Protein AF-A0A524FRR4-F1 (afdb_monomer_lite)

Structure (mmCIF, N/CA/C/O backbone):
data_AF-A0A524FRR4-F1
#
_entry.id   AF-A0A524FRR4-F1
#
loop_
_atom_site.group_PDB
_atom_site.id
_atom_site.type_symbol
_atom_site.label_atom_id
_atom_site.label_alt_id
_atom_site.label_comp_id
_atom_site.label_asym_id
_atom_site.label_entity_id
_atom_site.label_seq_id
_atom_site.pdbx_PDB_ins_code
_atom_site.Cartn_x
_atom_site.Cartn_y
_atom_site.Cart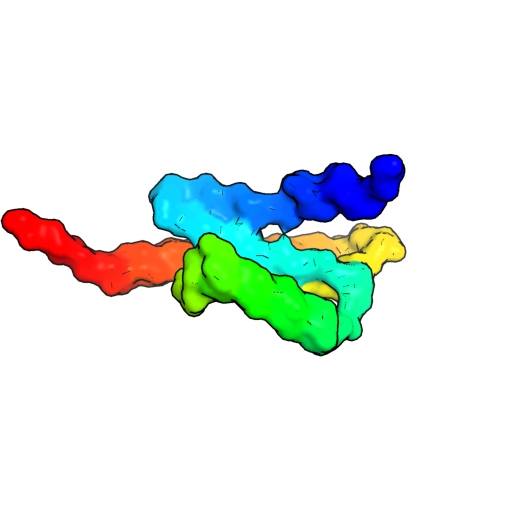n_z
_atom_site.occupancy
_atom_site.B_iso_or_equiv
_atom_site.auth_seq_id
_atom_site.auth_comp_id
_atom_site.auth_asym_id
_atom_site.auth_atom_id
_atom_site.pdbx_PDB_model_num
ATOM 1 N N . MET A 1 1 ? -7.524 18.863 -19.276 1.00 39.50 1 MET A N 1
ATOM 2 C CA . MET A 1 1 ? -7.665 17.750 -18.313 1.00 39.50 1 MET A CA 1
ATOM 3 C C . MET A 1 1 ? -6.542 16.764 -18.588 1.00 39.50 1 MET A C 1
ATOM 5 O O . MET A 1 1 ? -6.403 16.352 -19.732 1.00 39.50 1 MET A O 1
ATOM 9 N N . SER A 1 2 ? -5.668 16.500 -17.613 1.00 31.47 2 SER A N 1
ATOM 10 C CA . SER A 1 2 ? -4.484 15.651 -17.817 1.00 31.47 2 SER A CA 1
ATOM 11 C C . SER A 1 2 ? -4.848 14.163 -17.675 1.00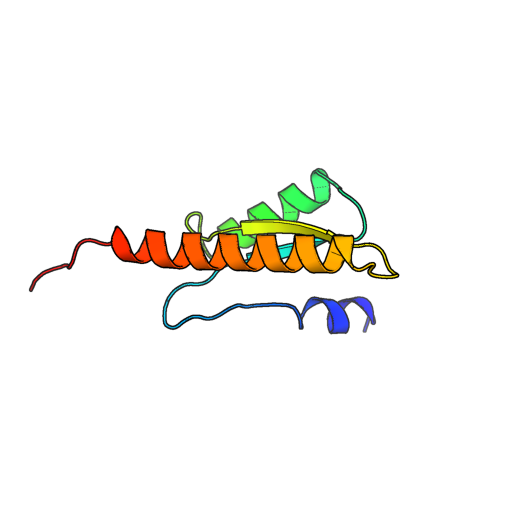 31.47 2 SER A C 1
ATOM 13 O O . SER A 1 2 ? -5.417 13.808 -16.641 1.00 31.47 2 SER A O 1
ATOM 15 N N . PRO A 1 3 ? -4.456 13.290 -18.627 1.00 42.94 3 PRO A N 1
ATOM 16 C CA . PRO A 1 3 ? -4.674 11.836 -18.584 1.00 42.94 3 PRO A CA 1
ATOM 17 C C . PRO A 1 3 ? -4.057 11.122 -17.369 1.00 42.94 3 PRO A C 1
ATOM 19 O O . PRO A 1 3 ? -4.359 9.959 -17.126 1.00 42.94 3 PRO A O 1
ATOM 22 N N . LYS A 1 4 ? -3.194 11.803 -16.598 1.00 43.41 4 LYS A N 1
ATOM 23 C CA . LYS A 1 4 ? -2.527 11.246 -15.410 1.00 43.41 4 LYS A CA 1
ATOM 24 C C . LYS A 1 4 ? -3.457 11.024 -14.212 1.00 43.41 4 LYS A C 1
ATOM 26 O O . LYS A 1 4 ? -3.108 10.238 -13.343 1.00 43.41 4 LYS A O 1
ATOM 31 N N . HIS A 1 5 ? -4.619 11.677 -14.174 1.00 38.34 5 HIS A N 1
ATOM 32 C CA . HIS A 1 5 ? -5.546 11.557 -13.041 1.00 38.34 5 HIS A CA 1
ATOM 33 C C . HIS A 1 5 ? -6.422 10.296 -13.141 1.00 38.34 5 HIS A C 1
ATOM 35 O O . HIS A 1 5 ? -6.709 9.654 -12.143 1.00 38.34 5 HIS A O 1
ATOM 41 N N . SER A 1 6 ? -6.762 9.846 -14.352 1.00 37.28 6 SER A N 1
ATOM 42 C CA . SER A 1 6 ? -7.743 8.765 -14.528 1.00 37.28 6 SER A CA 1
ATOM 43 C C . SER A 1 6 ? -7.222 7.355 -14.220 1.00 37.28 6 SER A C 1
ATOM 45 O O . SER A 1 6 ? -8.029 6.461 -13.996 1.00 37.28 6 SER A O 1
ATOM 47 N N . ALA A 1 7 ? -5.904 7.133 -14.223 1.00 37.66 7 ALA A N 1
ATOM 48 C CA . ALA A 1 7 ? -5.324 5.814 -13.942 1.00 37.66 7 ALA A CA 1
ATOM 49 C C . ALA A 1 7 ? -4.960 5.613 -12.459 1.00 37.66 7 ALA A C 1
ATOM 51 O O . ALA A 1 7 ? -4.930 4.478 -11.993 1.00 37.66 7 ALA A O 1
ATOM 52 N N . LEU A 1 8 ? -4.692 6.704 -11.731 1.00 39.31 8 LEU A N 1
ATOM 53 C CA . LEU A 1 8 ? -4.247 6.680 -10.333 1.00 39.31 8 LEU A CA 1
ATOM 54 C C . LEU A 1 8 ? -5.427 6.702 -9.350 1.00 39.31 8 LEU A C 1
ATOM 56 O O . LEU A 1 8 ? -5.376 6.015 -8.337 1.00 39.31 8 LEU A O 1
ATOM 60 N N . ASP A 1 9 ? -6.532 7.365 -9.708 1.00 36.44 9 ASP A N 1
ATOM 61 C CA . ASP A 1 9 ? -7.749 7.431 -8.880 1.00 36.44 9 ASP A CA 1
ATOM 62 C C . ASP A 1 9 ? -8.492 6.079 -8.741 1.00 36.44 9 ASP A C 1
ATOM 64 O O . ASP A 1 9 ? -9.411 5.953 -7.934 1.00 36.44 9 ASP A O 1
ATOM 68 N N . ILE A 1 10 ? -8.119 5.049 -9.516 1.00 42.25 10 ILE A N 1
ATOM 69 C CA . ILE A 1 10 ? -8.829 3.753 -9.589 1.00 42.25 10 ILE A CA 1
ATOM 70 C C . ILE A 1 10 ? -8.218 2.662 -8.677 1.00 42.25 10 ILE A C 1
ATOM 72 O O . ILE A 1 10 ? -8.877 1.662 -8.391 1.00 42.25 10 ILE A O 1
ATOM 76 N N . LEU A 1 11 ? -6.994 2.826 -8.167 1.00 44.38 11 LEU A N 1
ATOM 77 C CA . LEU A 1 11 ? -6.263 1.788 -7.418 1.00 44.38 11 LEU A CA 1
ATOM 78 C C . LEU A 1 11 ? -5.791 2.351 -6.065 1.00 44.38 11 LEU A C 1
ATOM 80 O O . LEU A 1 11 ? -4.865 3.141 -6.042 1.00 44.38 11 LEU A O 1
ATOM 84 N N . LEU A 1 12 ? -6.283 2.015 -4.874 1.00 46.00 12 LEU A N 1
ATOM 85 C CA . LEU A 1 12 ? -7.257 1.050 -4.377 1.00 46.00 12 LEU A CA 1
ATOM 86 C C . LEU A 1 12 ? -7.669 1.558 -2.982 1.00 46.00 12 LEU A C 1
ATOM 88 O O . LEU A 1 12 ? -6.869 1.502 -2.048 1.00 46.00 12 LEU A O 1
ATOM 92 N N . THR A 1 13 ? -8.912 1.991 -2.784 1.00 44.00 13 THR A N 1
ATOM 93 C CA . THR A 1 13 ? -9.475 2.063 -1.426 1.00 44.00 13 THR A CA 1
ATOM 94 C C . THR A 1 13 ? -10.009 0.676 -1.070 1.00 44.00 13 THR A C 1
ATOM 96 O O . THR A 1 13 ? -11.159 0.341 -1.360 1.00 44.00 13 THR A O 1
ATOM 99 N N . LEU A 1 14 ? -9.164 -0.168 -0.472 1.00 51.84 14 LEU A N 1
ATOM 100 C CA . LEU A 1 14 ? -9.585 -1.458 0.082 1.00 51.84 14 LEU A CA 1
ATOM 101 C C . LEU A 1 14 ? -10.468 -1.198 1.303 1.00 51.84 14 LEU A C 1
ATOM 103 O O . LEU A 1 14 ? -9.992 -0.940 2.405 1.00 51.84 14 LEU A O 1
ATOM 107 N N . THR A 1 15 ? -11.780 -1.228 1.082 1.00 43.34 15 THR A N 1
ATOM 108 C CA . THR A 1 15 ? -12.769 -1.005 2.136 1.00 43.34 15 THR A CA 1
ATOM 109 C C . THR A 1 15 ? -13.259 -2.355 2.649 1.00 43.34 15 THR A C 1
ATOM 111 O O . THR A 1 15 ? -14.192 -2.938 2.097 1.00 43.34 15 THR A O 1
ATOM 114 N N . TYR A 1 16 ? -12.655 -2.869 3.721 1.00 46.53 16 TYR A N 1
ATOM 115 C CA . TYR A 1 16 ? -13.225 -3.989 4.472 1.00 46.53 16 TYR A CA 1
ATOM 116 C C . TYR A 1 16 ? -14.034 -3.416 5.639 1.00 46.53 16 TYR A C 1
ATOM 118 O O . TYR A 1 16 ? -13.469 -2.722 6.476 1.00 46.53 16 TYR A O 1
ATOM 126 N N . LYS A 1 17 ? -15.361 -3.643 5.655 1.00 45.72 17 LYS A N 1
ATOM 127 C CA . LYS A 1 17 ? -16.376 -3.087 6.591 1.00 45.72 17 LYS A CA 1
ATOM 128 C C . LYS A 1 17 ? -15.795 -2.438 7.872 1.00 45.72 17 LYS A C 1
ATOM 130 O O . LYS A 1 17 ? -15.765 -3.071 8.929 1.00 45.72 17 LYS A O 1
ATOM 135 N N . GLY A 1 18 ? -15.389 -1.166 7.770 1.00 54.22 18 GLY A N 1
ATOM 136 C CA . GLY A 1 18 ? -14.984 -0.311 8.896 1.00 54.22 18 GLY A CA 1
ATOM 137 C C . GLY A 1 18 ? -13.486 -0.020 9.075 1.00 54.22 18 GLY A C 1
ATOM 138 O O . GLY A 1 18 ? -13.162 0.768 9.959 1.00 54.22 18 GLY A O 1
ATOM 139 N N . SER A 1 19 ? -12.589 -0.589 8.266 1.00 59.97 19 SER A N 1
ATOM 140 C CA . SER A 1 19 ? -11.148 -0.302 8.319 1.00 59.97 19 SER A CA 1
ATOM 141 C C . SER A 1 19 ? -10.614 0.023 6.927 1.00 59.97 19 SER A C 1
ATOM 143 O O . SER A 1 19 ? -10.889 -0.703 5.971 1.00 59.97 19 SER A O 1
ATOM 145 N N . SER A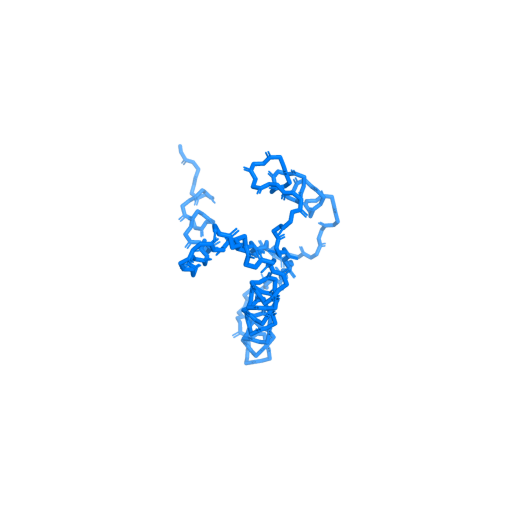 1 20 ? -9.868 1.123 6.833 1.00 72.12 20 SER A N 1
ATOM 146 C CA . SER A 1 20 ? -9.234 1.592 5.600 1.00 72.12 20 SER A CA 1
ATOM 147 C C . SER A 1 20 ? -7.733 1.320 5.668 1.00 72.12 20 SER A C 1
ATOM 149 O O . SER A 1 20 ? -7.138 1.461 6.733 1.00 72.12 20 SER A O 1
ATOM 151 N N . ALA A 1 21 ? -7.131 0.959 4.538 1.00 80.19 21 ALA A N 1
ATOM 152 C CA . ALA A 1 21 ? -5.685 0.930 4.332 1.00 80.19 21 ALA A CA 1
ATOM 153 C C . ALA A 1 21 ? -5.348 1.594 2.996 1.00 80.19 21 ALA A C 1
ATOM 155 O O . ALA A 1 21 ? -6.214 1.706 2.123 1.00 80.19 21 ALA A O 1
ATOM 156 N N . VAL A 1 22 ? -4.098 2.033 2.849 1.00 82.31 22 VAL A N 1
ATOM 157 C CA . VAL A 1 22 ? -3.626 2.735 1.652 1.00 82.31 22 VAL A CA 1
ATOM 158 C C . VAL A 1 22 ? -2.358 2.087 1.106 1.00 82.31 22 VAL A C 1
ATOM 160 O O . VAL A 1 22 ? -1.426 1.769 1.843 1.00 82.31 22 VAL A O 1
ATOM 163 N N . ILE A 1 23 ? -2.309 1.925 -0.213 1.00 85.06 23 ILE A N 1
ATOM 164 C CA . ILE A 1 23 ? -1.115 1.497 -0.941 1.00 85.06 23 ILE A CA 1
ATOM 165 C C . ILE A 1 23 ? -0.707 2.632 -1.873 1.00 85.06 23 ILE A C 1
ATOM 167 O O . ILE A 1 23 ? -1.479 3.032 -2.739 1.00 85.06 23 ILE A O 1
ATOM 171 N N . ILE A 1 24 ? 0.509 3.138 -1.700 1.00 83.00 24 ILE A N 1
ATOM 172 C CA . ILE A 1 24 ? 1.118 4.131 -2.583 1.00 83.00 24 ILE A CA 1
ATOM 173 C C . ILE A 1 24 ? 1.855 3.369 -3.682 1.00 83.00 24 ILE A C 1
ATOM 175 O O . ILE A 1 24 ? 2.778 2.613 -3.389 1.00 83.00 24 ILE A O 1
ATOM 179 N N . VAL A 1 25 ? 1.468 3.561 -4.941 1.00 83.19 25 VAL A N 1
ATOM 180 C CA . VAL A 1 25 ? 2.134 2.917 -6.082 1.00 83.19 25 VAL A CA 1
ATOM 181 C C . VAL A 1 25 ? 2.980 3.943 -6.827 1.00 83.19 25 VAL A C 1
ATOM 183 O O . VAL A 1 25 ? 2.456 4.920 -7.358 1.00 83.19 25 VAL A O 1
ATOM 186 N N . LEU A 1 26 ? 4.289 3.711 -6.882 1.00 82.25 26 LEU A N 1
ATOM 187 C CA . LEU A 1 26 ? 5.259 4.551 -7.581 1.00 82.25 26 LEU A CA 1
ATOM 188 C C . LEU A 1 26 ? 5.859 3.802 -8.770 1.00 82.25 26 LEU A C 1
ATOM 190 O O . LEU A 1 26 ? 5.909 2.579 -8.780 1.00 82.25 26 LEU A O 1
ATOM 194 N N . LYS A 1 27 ? 6.332 4.524 -9.788 1.00 81.44 27 LYS A N 1
ATOM 195 C CA . LYS A 1 27 ? 7.069 3.905 -10.905 1.00 81.44 27 LYS A CA 1
ATOM 196 C C . LYS A 1 27 ? 8.467 3.461 -10.466 1.00 81.44 27 LYS A C 1
ATOM 198 O O . LYS A 1 27 ? 8.949 2.409 -10.873 1.00 81.44 27 LYS A O 1
ATOM 203 N N . GLU A 1 28 ? 9.095 4.290 -9.644 1.00 79.88 28 GLU A N 1
ATOM 204 C CA . GLU A 1 28 ? 10.446 4.146 -9.110 1.00 79.88 28 GLU A CA 1
ATOM 205 C C . GLU A 1 28 ? 10.426 4.612 -7.642 1.00 79.88 28 GLU A C 1
ATOM 207 O O . GLU A 1 28 ? 9.580 5.446 -7.302 1.00 79.88 28 GLU A O 1
ATOM 212 N N . PRO A 1 29 ? 11.313 4.093 -6.775 1.00 83.06 29 PRO A N 1
ATOM 213 C CA . PRO A 1 29 ? 11.405 4.542 -5.390 1.00 83.06 29 PRO A CA 1
ATOM 214 C C . PRO A 1 29 ? 11.820 6.015 -5.329 1.00 83.06 29 PRO A C 1
ATOM 216 O O . PRO A 1 29 ? 12.887 6.377 -5.825 1.00 83.06 29 PRO A O 1
ATOM 219 N N . ASP A 1 30 ? 10.993 6.850 -4.705 1.00 84.88 30 ASP A N 1
ATOM 220 C CA . ASP A 1 30 ? 11.255 8.280 -4.536 1.00 84.88 30 ASP A CA 1
ATOM 221 C C . ASP A 1 30 ? 10.871 8.714 -3.109 1.00 84.88 30 ASP A C 1
ATOM 223 O O . ASP A 1 30 ? 9.681 8.861 -2.806 1.00 84.88 30 ASP A O 1
ATOM 227 N N . PRO A 1 31 ? 11.860 8.933 -2.222 1.00 87.31 31 PRO A N 1
ATOM 228 C CA . PRO A 1 31 ? 11.608 9.292 -0.831 1.00 87.31 31 PRO A CA 1
ATOM 229 C C . PRO A 1 31 ? 10.834 10.602 -0.651 1.00 87.31 31 PRO A C 1
ATOM 231 O O . PRO A 1 31 ? 10.071 10.727 0.305 1.00 87.31 31 PRO A O 1
ATOM 234 N N . GLU A 1 32 ? 11.019 11.585 -1.536 1.00 87.44 32 GLU A N 1
ATOM 235 C CA . GLU A 1 32 ? 10.343 12.880 -1.416 1.00 87.44 32 GLU A CA 1
ATOM 236 C C . GLU A 1 32 ? 8.855 12.724 -1.721 1.00 87.44 32 GLU A C 1
ATOM 238 O O . GLU A 1 32 ? 7.999 13.167 -0.950 1.00 87.44 32 GLU A O 1
ATOM 243 N N . ILE A 1 33 ? 8.548 12.013 -2.807 1.00 83.56 33 ILE A N 1
ATOM 244 C CA . ILE A 1 33 ? 7.174 11.712 -3.208 1.00 83.56 33 ILE A CA 1
ATOM 245 C C . ILE A 1 33 ? 6.480 10.836 -2.157 1.00 83.56 33 ILE A C 1
ATOM 247 O O . ILE A 1 33 ? 5.324 11.084 -1.807 1.00 83.56 33 ILE A O 1
ATOM 251 N N . GLU A 1 34 ? 7.178 9.843 -1.603 1.00 83.88 34 GLU A N 1
ATOM 252 C CA . GLU A 1 34 ? 6.645 9.017 -0.518 1.00 83.88 34 GLU A CA 1
ATOM 253 C C . GLU A 1 34 ? 6.261 9.842 0.711 1.00 83.88 34 GLU A C 1
ATOM 255 O O . GLU A 1 34 ? 5.193 9.623 1.288 1.00 83.88 34 GLU A O 1
ATOM 260 N N . ILE A 1 35 ? 7.107 10.792 1.121 1.00 87.06 35 ILE A N 1
ATOM 261 C CA . ILE A 1 35 ? 6.829 11.661 2.271 1.00 87.06 35 ILE A CA 1
ATOM 262 C C . ILE A 1 35 ? 5.579 12.503 2.016 1.00 87.06 35 ILE A C 1
ATOM 264 O O . ILE A 1 35 ? 4.727 12.601 2.903 1.00 87.06 35 ILE A O 1
ATOM 268 N N . ILE A 1 36 ? 5.447 13.076 0.816 1.00 85.81 36 ILE A N 1
ATOM 269 C CA . ILE A 1 36 ? 4.290 13.894 0.434 1.00 85.81 36 ILE A CA 1
ATOM 270 C C . ILE A 1 36 ? 3.000 13.078 0.568 1.00 85.81 36 ILE A C 1
ATOM 272 O O . ILE A 1 36 ? 2.107 13.472 1.320 1.00 85.81 36 ILE A O 1
ATOM 276 N N . TYR A 1 37 ? 2.930 11.903 -0.063 1.00 83.56 37 TYR A N 1
ATOM 277 C CA . TYR A 1 37 ? 1.724 11.074 -0.012 1.00 83.56 37 TYR A CA 1
ATOM 278 C C . TYR A 1 37 ? 1.438 10.521 1.386 1.00 83.56 37 TYR A C 1
ATOM 280 O O . TYR A 1 37 ? 0.285 10.462 1.809 1.00 83.56 37 TYR A O 1
ATOM 288 N N . ARG A 1 38 ? 2.466 10.149 2.159 1.00 84.94 38 ARG A N 1
ATOM 289 C CA . ARG A 1 38 ? 2.278 9.706 3.552 1.00 84.94 38 ARG A CA 1
ATOM 290 C C . ARG A 1 38 ? 1.719 10.815 4.440 1.00 84.94 38 ARG A C 1
ATOM 292 O O . ARG A 1 38 ? 0.913 10.525 5.325 1.00 84.94 38 ARG A O 1
ATOM 299 N N . ASN A 1 39 ? 2.140 12.059 4.228 1.00 84.62 39 ASN A N 1
ATOM 300 C CA . ASN A 1 39 ? 1.596 13.199 4.961 1.00 84.62 39 ASN A CA 1
ATOM 301 C C . ASN A 1 39 ? 0.141 13.462 4.564 1.00 84.62 39 ASN A C 1
ATOM 303 O O . ASN A 1 39 ? -0.696 13.598 5.451 1.00 84.62 39 ASN A O 1
ATOM 307 N N . GLU A 1 40 ? -0.182 13.411 3.272 1.00 81.69 40 GLU A N 1
ATOM 308 C CA . GLU A 1 40 ? -1.557 13.559 2.781 1.00 81.69 40 GLU A CA 1
ATOM 309 C C . GLU A 1 40 ? -2.500 12.486 3.358 1.00 81.69 40 GLU A C 1
ATOM 311 O O . GLU A 1 40 ? -3.600 12.792 3.821 1.00 81.69 40 GLU A O 1
ATOM 316 N N . ILE A 1 41 ? -2.053 11.227 3.418 1.00 82.75 41 ILE A N 1
ATOM 317 C CA . ILE A 1 41 ? -2.801 10.134 4.058 1.00 82.75 41 ILE A CA 1
ATOM 318 C C . ILE A 1 41 ? -3.024 10.428 5.543 1.00 82.75 41 ILE A C 1
ATOM 320 O O . ILE A 1 41 ? -4.132 10.248 6.049 1.00 82.75 41 ILE A O 1
ATOM 324 N N . ARG A 1 42 ? -1.992 10.902 6.250 1.00 82.00 42 ARG A N 1
ATOM 325 C CA . ARG A 1 42 ? -2.097 11.236 7.676 1.00 82.00 42 ARG A CA 1
ATOM 326 C C . ARG A 1 42 ? -3.081 12.380 7.921 1.00 82.00 42 ARG A C 1
ATOM 328 O O . ARG A 1 42 ? -3.826 12.315 8.896 1.00 82.00 42 ARG A O 1
ATOM 335 N N . GLU A 1 43 ? -3.075 13.402 7.074 1.00 81.81 43 GLU A N 1
ATOM 336 C CA . GLU A 1 43 ? -3.954 14.570 7.189 1.00 81.81 43 GLU A CA 1
ATOM 337 C C . GLU A 1 43 ? -5.416 14.224 6.881 1.00 81.81 43 GLU A C 1
ATOM 339 O O . GLU A 1 43 ? -6.310 14.663 7.602 1.00 81.81 43 GLU A O 1
ATOM 344 N N . ASN A 1 44 ? -5.662 13.389 5.867 1.00 79.31 44 ASN A N 1
ATOM 345 C CA . ASN A 1 44 ? -7.016 13.067 5.412 1.00 79.31 44 ASN A CA 1
ATOM 346 C C . ASN A 1 44 ? -7.653 11.871 6.136 1.00 79.31 44 ASN A C 1
ATOM 348 O O . ASN A 1 44 ? -8.852 11.883 6.415 1.00 79.31 44 ASN A O 1
ATOM 352 N N . LEU A 1 45 ? -6.877 10.819 6.413 1.00 78.06 45 LEU A N 1
ATOM 353 C CA . LEU A 1 45 ? -7.374 9.544 6.948 1.00 78.06 45 LEU A CA 1
ATOM 354 C C . LEU A 1 45 ? -6.906 9.265 8.387 1.00 78.06 45 LEU A C 1
ATOM 356 O O . LEU A 1 45 ? -7.451 8.382 9.051 1.00 78.06 45 LEU A O 1
ATOM 360 N N . GLY A 1 46 ? -5.931 10.028 8.889 1.00 77.81 46 GLY A N 1
ATOM 361 C CA . GLY A 1 46 ? -5.380 9.897 10.237 1.00 77.81 46 GLY A CA 1
ATOM 362 C C . GLY A 1 46 ? -4.113 9.038 10.318 1.00 77.81 46 GLY A C 1
ATOM 363 O O . GLY A 1 46 ? -3.719 8.342 9.387 1.00 77.81 46 GLY A O 1
ATOM 364 N N . SER A 1 47 ? -3.446 9.071 11.475 1.00 75.81 47 SER A N 1
ATOM 365 C CA . SER A 1 47 ? -2.154 8.402 11.710 1.00 75.81 47 SER A CA 1
ATOM 366 C C . SER A 1 47 ? -2.234 6.891 11.972 1.00 75.81 47 SER A C 1
ATOM 368 O O . SER A 1 47 ? -1.196 6.253 12.124 1.00 75.81 47 SER A O 1
ATOM 370 N N . GLY A 1 48 ? -3.439 6.320 12.041 1.00 77.44 48 GLY A N 1
ATOM 371 C CA . GLY A 1 48 ? -3.678 4.910 12.370 1.00 77.44 48 GLY A CA 1
ATOM 372 C C . GLY A 1 48 ? -4.023 4.033 11.169 1.00 77.44 48 GLY A C 1
ATOM 373 O O . GLY A 1 48 ? -4.632 2.987 11.355 1.00 77.44 48 GLY A O 1
ATOM 374 N N . ILE A 1 49 ? -3.722 4.480 9.951 1.00 80.56 49 ILE A N 1
ATOM 375 C CA . ILE A 1 49 ? -4.087 3.777 8.721 1.00 80.56 49 ILE A CA 1
ATOM 376 C C . ILE A 1 49 ? -2.875 3.006 8.188 1.00 80.56 49 ILE A C 1
ATOM 378 O O . ILE A 1 49 ? -1.864 3.638 7.854 1.00 80.56 49 ILE A O 1
ATOM 382 N N . PRO A 1 50 ? -2.958 1.665 8.073 1.00 85.62 50 PRO A N 1
ATOM 383 C CA . PRO A 1 50 ? -1.917 0.863 7.446 1.00 85.62 50 PRO A CA 1
ATOM 384 C C . PRO A 1 50 ? -1.578 1.416 6.067 1.00 85.62 50 PRO A C 1
ATOM 386 O O . PRO A 1 50 ? -2.453 1.577 5.212 1.00 85.62 50 PRO A O 1
ATOM 389 N N . THR A 1 51 ? -0.304 1.749 5.875 1.00 84.81 51 THR A N 1
ATOM 390 C CA . THR A 1 51 ? 0.189 2.356 4.638 1.00 84.81 51 THR A CA 1
ATOM 391 C C . THR A 1 51 ? 1.417 1.603 4.145 1.00 84.81 51 THR A C 1
ATOM 393 O O . THR A 1 51 ? 2.401 1.462 4.882 1.00 84.81 51 THR A O 1
ATOM 396 N N . ARG A 1 52 ? 1.391 1.149 2.891 1.00 86.44 52 ARG A N 1
ATOM 397 C CA . ARG A 1 52 ? 2.539 0.528 2.207 1.00 86.44 52 ARG A CA 1
ATOM 398 C C . ARG A 1 52 ? 2.867 1.275 0.924 1.00 86.44 52 ARG A C 1
ATOM 400 O O . ARG A 1 52 ? 2.008 1.943 0.358 1.00 86.44 52 ARG A O 1
ATOM 407 N N . VAL A 1 53 ? 4.116 1.166 0.489 1.00 84.06 53 VAL A N 1
ATOM 408 C CA . VAL A 1 53 ? 4.589 1.739 -0.773 1.00 84.06 53 VAL A CA 1
ATOM 409 C C . VAL A 1 53 ? 5.068 0.594 -1.652 1.00 84.06 53 VAL A C 1
ATOM 411 O O . VAL A 1 53 ? 5.797 -0.277 -1.185 1.00 84.06 53 VAL A O 1
ATOM 414 N N . LEU A 1 54 ? 4.657 0.596 -2.913 1.00 84.69 54 LEU A N 1
ATOM 415 C CA . LEU A 1 54 ? 5.057 -0.365 -3.928 1.00 84.69 54 LEU A CA 1
ATOM 416 C C . LEU A 1 54 ? 5.628 0.385 -5.123 1.00 84.69 54 LEU A C 1
ATOM 418 O O . LEU A 1 54 ? 4.967 1.248 -5.691 1.00 84.69 54 LEU A O 1
ATOM 422 N N . SER A 1 55 ? 6.837 0.027 -5.542 1.00 83.31 55 SER A N 1
ATOM 423 C CA . SER A 1 55 ? 7.411 0.542 -6.789 1.00 83.31 55 SER A CA 1
ATOM 424 C C . SER A 1 55 ? 7.182 -0.457 -7.915 1.00 83.31 55 SER A C 1
ATOM 426 O O . SER A 1 55 ? 7.724 -1.555 -7.852 1.00 83.31 55 SER A O 1
ATOM 428 N N . VAL A 1 56 ? 6.390 -0.111 -8.928 1.00 81.75 56 VAL A N 1
ATOM 429 C CA . VAL A 1 56 ? 6.014 -0.977 -10.050 1.00 81.75 56 VAL A CA 1
ATOM 430 C C . VAL A 1 56 ? 6.470 -0.366 -11.373 1.00 81.75 56 VAL A C 1
ATOM 432 O O . VAL A 1 56 ? 5.992 0.689 -11.789 1.00 81.75 56 VAL A O 1
ATOM 435 N N . ALA A 1 57 ? 7.335 -1.089 -12.082 1.00 78.62 57 ALA A N 1
ATOM 436 C CA . ALA 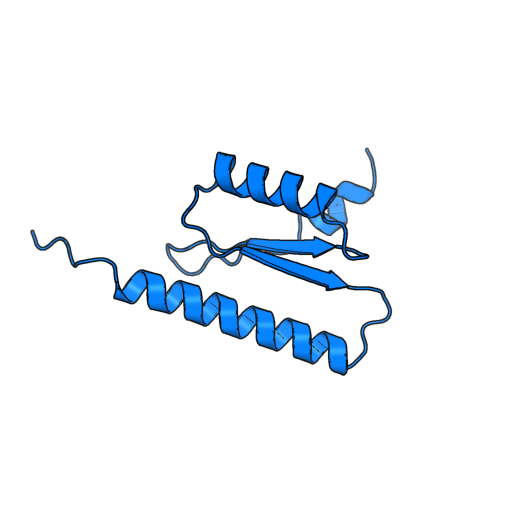A 1 57 ? 7.677 -0.811 -13.470 1.00 78.62 57 ALA A CA 1
ATOM 437 C C . ALA A 1 57 ? 7.021 -1.855 -14.384 1.00 78.62 57 ALA A C 1
ATOM 439 O O . ALA A 1 57 ? 6.943 -3.032 -14.040 1.00 78.62 57 ALA A O 1
ATOM 440 N N . LEU A 1 58 ? 6.531 -1.419 -15.547 1.00 76.38 58 LEU A N 1
ATOM 441 C CA . LEU A 1 58 ? 6.017 -2.322 -16.577 1.00 76.38 58 LEU A CA 1
ATOM 442 C C . LEU A 1 58 ? 7.161 -2.790 -17.492 1.00 76.38 58 LEU A C 1
ATOM 444 O O . LEU A 1 58 ? 8.033 -1.979 -17.815 1.00 76.38 58 LEU A O 1
ATOM 448 N N . PRO A 1 59 ? 7.124 -4.041 -17.984 1.00 82.62 59 PRO A N 1
ATOM 449 C CA . PRO A 1 59 ? 6.087 -5.055 -17.761 1.00 82.62 59 PRO A CA 1
ATOM 450 C C . PRO A 1 59 ? 6.179 -5.731 -16.380 1.00 82.62 59 PRO A C 1
ATOM 452 O O . PRO A 1 59 ? 7.263 -5.901 -15.836 1.00 82.62 59 PRO A O 1
ATOM 455 N N . LEU A 1 60 ? 5.027 -6.143 -15.840 1.00 80.56 60 LEU A N 1
ATOM 456 C CA . LEU A 1 60 ? 4.945 -6.919 -14.599 1.00 80.56 60 LEU A CA 1
ATOM 457 C C . LEU A 1 60 ? 5.356 -8.372 -14.852 1.00 80.56 60 LEU A C 1
ATOM 459 O O . LEU A 1 60 ? 4.647 -9.099 -15.554 1.00 80.56 60 LEU A O 1
ATOM 463 N N . ASP A 1 61 ? 6.464 -8.798 -14.257 1.00 86.75 61 ASP A N 1
ATOM 464 C CA . ASP A 1 61 ? 6.855 -10.203 -14.210 1.00 86.75 61 ASP A CA 1
ATOM 465 C C . ASP A 1 61 ? 6.140 -10.954 -13.068 1.00 86.75 61 ASP A C 1
ATOM 467 O O . ASP A 1 61 ? 5.463 -10.369 -12.217 1.00 86.75 61 ASP A O 1
ATOM 471 N N . GLU A 1 62 ? 6.245 -12.285 -13.068 1.00 86.12 62 GLU A N 1
ATOM 472 C CA . GLU A 1 62 ? 5.641 -13.131 -12.025 1.00 86.12 62 GLU A CA 1
ATOM 473 C C . GLU A 1 62 ? 6.214 -12.834 -10.634 1.00 86.12 62 GLU A C 1
ATOM 475 O O . GLU A 1 62 ? 5.494 -12.900 -9.640 1.00 86.12 62 GLU A O 1
ATOM 480 N N . TYR A 1 63 ? 7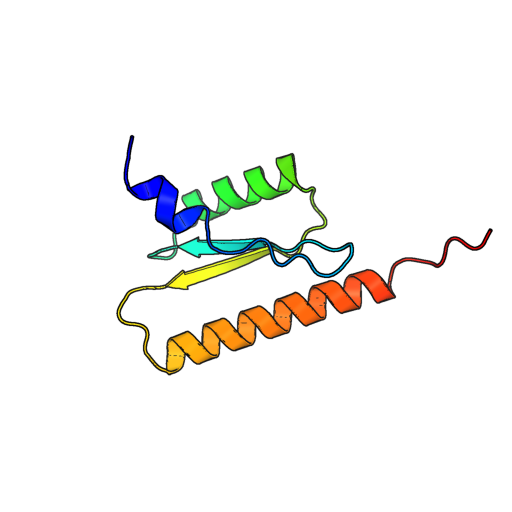.488 -12.436 -10.558 1.00 87.69 63 TYR A N 1
ATOM 481 C CA . TYR A 1 63 ? 8.103 -12.007 -9.307 1.00 87.69 63 TYR A CA 1
ATOM 482 C C . TYR A 1 63 ? 7.372 -10.792 -8.726 1.00 87.69 63 TYR A C 1
ATOM 484 O O . TYR A 1 63 ? 6.957 -10.813 -7.567 1.00 87.69 63 TYR A O 1
ATOM 492 N N . LYS A 1 64 ? 7.131 -9.764 -9.546 1.00 83.44 64 LYS A N 1
ATOM 493 C CA . LYS A 1 64 ? 6.476 -8.540 -9.098 1.00 83.44 64 LYS A CA 1
ATOM 494 C C . LYS A 1 64 ? 5.012 -8.755 -8.751 1.00 83.44 64 LYS A C 1
ATOM 496 O O . LYS A 1 64 ? 4.516 -8.135 -7.815 1.00 83.44 64 LYS A O 1
ATOM 501 N N . LYS A 1 65 ? 4.320 -9.657 -9.450 1.00 83.19 65 LYS A N 1
ATOM 502 C CA . LYS A 1 65 ? 2.961 -10.069 -9.069 1.00 83.19 65 LYS A CA 1
ATOM 503 C C . LYS A 1 65 ? 2.936 -10.730 -7.692 1.00 83.19 65 LYS A C 1
ATOM 505 O O . LYS A 1 65 ? 2.092 -10.370 -6.880 1.00 83.19 65 LYS A O 1
ATOM 510 N N . ASN A 1 66 ? 3.872 -11.636 -7.412 1.00 87.25 66 ASN A N 1
ATOM 511 C CA . ASN A 1 66 ? 3.967 -12.287 -6.104 1.00 87.25 66 ASN A CA 1
ATOM 512 C C . ASN A 1 66 ? 4.298 -11.290 -4.990 1.00 87.25 66 ASN A C 1
ATOM 514 O O . ASN A 1 66 ? 3.686 -11.343 -3.930 1.00 87.25 66 ASN A O 1
ATOM 518 N N . GLU A 1 67 ? 5.200 -10.340 -5.242 1.00 85.00 67 GLU A N 1
ATOM 519 C CA . GLU A 1 67 ? 5.489 -9.249 -4.304 1.00 85.00 67 GLU A CA 1
ATOM 520 C C . GLU A 1 67 ? 4.227 -8.427 -3.996 1.00 85.00 67 GLU A C 1
ATOM 522 O O . GLU A 1 67 ? 3.927 -8.156 -2.836 1.00 85.00 67 GLU A O 1
ATOM 527 N N . ILE A 1 68 ? 3.448 -8.083 -5.026 1.00 85.94 68 ILE A N 1
ATOM 528 C CA . ILE A 1 68 ? 2.177 -7.370 -4.868 1.00 85.94 68 ILE A CA 1
ATOM 529 C C . ILE A 1 68 ? 1.195 -8.194 -4.020 1.00 85.94 68 ILE A C 1
ATOM 531 O O . ILE A 1 68 ? 0.601 -7.641 -3.097 1.00 85.94 68 ILE A O 1
ATOM 535 N N . TYR A 1 69 ? 1.038 -9.495 -4.291 1.00 85.00 69 TYR A N 1
ATOM 536 C CA . TYR A 1 69 ? 0.165 -10.369 -3.499 1.00 85.00 69 TYR A CA 1
ATOM 537 C C . TYR A 1 69 ? 0.590 -10.437 -2.031 1.00 85.00 69 TYR A C 1
ATOM 539 O O . TYR A 1 69 ? -0.251 -10.249 -1.157 1.00 85.00 69 TYR A O 1
ATOM 547 N N . HIS A 1 70 ? 1.884 -10.601 -1.758 1.00 87.75 70 HIS A N 1
ATOM 548 C CA . HIS A 1 70 ? 2.396 -10.604 -0.389 1.00 87.75 70 HIS A CA 1
ATOM 549 C C . HIS A 1 70 ? 2.112 -9.291 0.344 1.00 87.75 70 HIS A C 1
ATOM 551 O O . HIS A 1 70 ? 1.651 -9.316 1.481 1.00 87.75 70 HIS A O 1
ATOM 557 N N . VAL A 1 71 ? 2.305 -8.142 -0.312 1.00 87.38 71 VAL A N 1
ATOM 558 C CA . VAL A 1 71 ? 1.991 -6.840 0.297 1.00 87.38 71 VAL A CA 1
ATOM 559 C C . VAL A 1 71 ? 0.495 -6.686 0.567 1.00 87.38 71 VAL A C 1
ATOM 561 O O . VAL A 1 71 ? 0.112 -6.100 1.581 1.00 87.38 71 VAL A O 1
ATOM 564 N N . PHE A 1 72 ? -0.367 -7.216 -0.302 1.00 84.06 72 PHE A N 1
ATOM 565 C CA . PHE A 1 72 ? -1.804 -7.234 -0.040 1.00 84.06 72 PHE A CA 1
ATOM 566 C C . PHE A 1 72 ? -2.163 -8.096 1.171 1.00 84.06 72 PHE A C 1
ATOM 568 O O . PHE A 1 72 ? -2.927 -7.631 2.018 1.00 84.06 72 PHE A O 1
ATOM 575 N N . ASP A 1 73 ? -1.608 -9.303 1.271 1.00 85.94 73 ASP A N 1
ATOM 576 C CA . ASP A 1 73 ? -1.866 -10.209 2.392 1.00 85.94 73 ASP A CA 1
ATOM 577 C C . ASP A 1 73 ? -1.419 -9.581 3.722 1.00 85.94 73 ASP A C 1
ATOM 579 O O . ASP A 1 73 ? -2.209 -9.519 4.664 1.00 85.94 73 ASP A O 1
ATOM 583 N N . GLU A 1 74 ? -0.217 -8.994 3.772 1.00 86.81 74 GLU A N 1
ATOM 584 C CA . GLU A 1 74 ? 0.298 -8.299 4.962 1.00 86.81 74 GLU A CA 1
ATOM 585 C C . GLU A 1 74 ? -0.613 -7.153 5.422 1.00 86.81 74 GLU A C 1
ATOM 587 O O . GLU A 1 74 ? -0.862 -6.978 6.615 1.00 86.81 74 GLU A O 1
ATOM 592 N N . ILE A 1 75 ? -1.122 -6.346 4.485 1.00 86.12 75 ILE A N 1
ATOM 593 C CA . ILE A 1 75 ? -2.014 -5.227 4.818 1.00 86.12 75 ILE A CA 1
ATOM 594 C C . ILE A 1 75 ? -3.346 -5.740 5.355 1.00 86.12 75 ILE A C 1
ATOM 596 O O . ILE A 1 75 ? -3.892 -5.168 6.300 1.00 86.12 75 ILE A O 1
ATOM 600 N N . VAL A 1 76 ? -3.890 -6.800 4.758 1.00 83.19 76 VAL A N 1
ATOM 601 C CA . VAL A 1 76 ? -5.134 -7.413 5.229 1.00 83.19 76 VAL A CA 1
ATOM 602 C C . VAL A 1 76 ? -4.949 -7.975 6.636 1.00 83.19 76 VAL A C 1
ATOM 604 O O . VAL A 1 76 ? -5.804 -7.742 7.492 1.00 83.19 76 VAL A O 1
ATOM 607 N N . GLU A 1 77 ? -3.832 -8.647 6.908 1.00 84.94 77 GLU A N 1
ATOM 608 C CA . GLU A 1 77 ? -3.486 -9.110 8.253 1.00 84.94 77 GLU A CA 1
ATOM 609 C C . GLU A 1 77 ? -3.374 -7.943 9.244 1.00 84.94 77 GLU A C 1
ATOM 611 O O . GLU A 1 77 ? -4.019 -7.977 10.293 1.00 84.94 77 GLU A O 1
ATOM 616 N N . GLU A 1 78 ? -2.669 -6.863 8.888 1.00 83.25 78 GLU A N 1
ATOM 617 C CA . GLU A 1 78 ? -2.529 -5.669 9.734 1.00 83.25 78 GLU A CA 1
ATOM 618 C C . GLU A 1 78 ? -3.902 -5.054 10.074 1.00 83.25 78 GLU A C 1
ATOM 620 O O . GLU A 1 78 ? -4.195 -4.761 11.238 1.00 83.25 78 GLU A O 1
ATOM 625 N N . ILE A 1 79 ? -4.802 -4.941 9.090 1.00 82.25 79 ILE A N 1
ATOM 626 C CA . ILE A 1 79 ? -6.185 -4.484 9.302 1.00 82.25 79 ILE A CA 1
ATOM 627 C C . ILE A 1 79 ? -6.928 -5.393 10.297 1.00 82.25 79 ILE A C 1
ATOM 629 O O . ILE A 1 79 ? -7.629 -4.905 11.196 1.00 82.25 79 ILE A O 1
ATOM 633 N N . LEU A 1 80 ? -6.812 -6.714 10.138 1.00 80.31 80 LEU A N 1
ATOM 634 C CA . LEU A 1 80 ? -7.485 -7.689 10.998 1.00 80.31 80 LEU A CA 1
ATOM 635 C C . LEU A 1 80 ? -6.943 -7.645 12.435 1.00 80.31 80 LEU A C 1
ATOM 637 O O . LEU A 1 80 ? -7.730 -7.684 13.388 1.00 80.31 80 LEU A O 1
ATOM 641 N N . GLU A 1 81 ? -5.631 -7.488 12.611 1.00 81.56 81 GLU A N 1
ATOM 642 C CA . GLU A 1 81 ? -4.994 -7.352 13.924 1.00 81.56 81 GLU A CA 1
ATOM 643 C C . GLU A 1 81 ? -5.405 -6.070 14.653 1.00 81.56 81 GLU A C 1
ATOM 645 O O . GLU A 1 81 ? -5.692 -6.095 15.858 1.00 81.56 81 GLU A O 1
ATOM 650 N N . MET A 1 82 ? -5.477 -4.943 13.940 1.00 75.88 82 MET A N 1
ATOM 651 C CA . MET A 1 82 ? -5.913 -3.667 14.515 1.00 75.88 82 MET A CA 1
ATOM 652 C C . MET A 1 82 ? -7.344 -3.747 15.063 1.00 75.88 82 MET A C 1
ATOM 654 O O . MET A 1 82 ? -7.655 -3.156 16.104 1.00 75.88 82 MET A O 1
ATOM 658 N N . LYS A 1 83 ? -8.209 -4.544 14.428 1.00 66.12 83 LYS A N 1
ATOM 659 C CA . LYS A 1 83 ? -9.566 -4.817 14.918 1.00 66.12 83 LYS A CA 1
ATOM 660 C C . LYS A 1 83 ? -9.587 -5.729 16.149 1.00 66.12 83 LYS A C 1
ATOM 662 O O . LYS A 1 83 ? -10.441 -5.562 17.017 1.00 66.12 83 LYS A O 1
ATOM 667 N N . GLY A 1 84 ? -8.652 -6.672 16.263 1.00 59.06 84 GLY A N 1
ATOM 668 C CA . GLY A 1 84 ? -8.529 -7.534 17.445 1.00 59.06 84 GLY A CA 1
ATOM 669 C C . GLY A 1 84 ? -8.159 -6.770 18.724 1.00 59.06 84 GLY A C 1
ATOM 670 O O . GLY A 1 84 ? -8.529 -7.183 19.822 1.00 59.06 84 GLY A O 1
ATOM 671 N N . LYS A 1 85 ? -7.471 -5.629 18.583 1.00 55.38 85 LYS A N 1
ATOM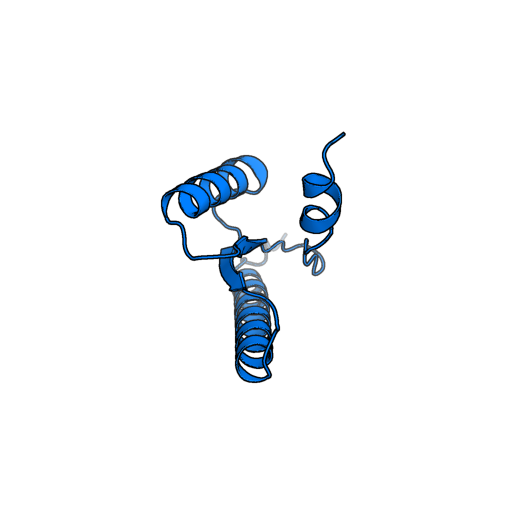 672 C CA . LYS A 1 85 ? -6.989 -4.789 19.694 1.00 55.38 85 LYS A CA 1
ATOM 673 C C . LYS A 1 85 ? -7.959 -3.685 20.121 1.00 55.38 85 LYS A C 1
ATOM 675 O O . LYS A 1 85 ? -7.693 -3.009 21.114 1.00 55.38 85 LYS A O 1
ATOM 680 N N . THR A 1 86 ? -9.081 -3.478 19.426 1.00 49.00 86 THR A N 1
ATOM 681 C CA . THR A 1 86 ? -10.087 -2.510 19.884 1.00 49.00 86 THR A CA 1
ATOM 682 C C . THR A 1 86 ? -10.837 -3.115 21.077 1.00 49.00 86 THR A C 1
ATOM 684 O O . THR A 1 86 ? -11.518 -4.130 20.908 1.00 49.00 86 THR A O 1
ATOM 687 N N . PRO A 1 87 ? -10.744 -2.547 22.298 1.00 44.44 87 PRO A N 1
ATOM 688 C CA . PRO A 1 87 ? -11.512 -3.065 23.418 1.00 44.44 87 PRO A CA 1
ATOM 689 C C . PRO A 1 87 ? -12.992 -2.961 23.060 1.00 44.44 87 PRO A C 1
ATOM 691 O O . PRO A 1 87 ? -13.464 -1.901 22.638 1.00 44.44 87 PRO A O 1
ATOM 694 N N . LYS A 1 88 ? -13.738 -4.060 23.238 1.00 45.50 88 LYS A N 1
ATOM 695 C CA . LYS A 1 88 ? -15.199 -4.004 23.319 1.00 45.50 88 LYS A CA 1
ATOM 696 C C . LYS A 1 88 ? -15.526 -2.926 24.353 1.00 45.50 88 LYS A C 1
ATOM 698 O O . LYS A 1 88 ? -15.386 -3.170 25.548 1.00 45.50 88 LYS A O 1
ATOM 703 N N . LYS A 1 89 ? -15.954 -1.736 23.917 1.00 46.12 89 LYS A N 1
ATOM 704 C CA . LYS A 1 89 ? -16.704 -0.822 24.780 1.00 46.12 89 LYS A CA 1
ATOM 705 C C . LYS A 1 89 ? -18.012 -1.542 25.098 1.00 46.12 89 LYS A C 1
ATOM 707 O O . LYS A 1 89 ? -18.980 -1.445 24.348 1.00 46.12 89 LYS A O 1
ATOM 712 N N . GLY A 1 90 ? -17.975 -2.353 26.153 1.00 46.09 90 GLY A N 1
ATOM 713 C CA . GLY A 1 90 ? -19.161 -2.875 26.806 1.00 46.09 90 GLY A CA 1
ATOM 714 C C . GLY A 1 90 ? -19.978 -1.685 27.289 1.00 46.09 90 GLY A C 1
ATOM 715 O O . GLY A 1 90 ? -19.454 -0.823 27.994 1.00 46.09 90 GLY A O 1
ATOM 716 N N . LYS A 1 91 ? -21.213 -1.612 26.798 1.00 36.00 91 LYS A N 1
ATOM 717 C CA . LYS A 1 91 ? -22.297 -0.901 27.468 1.00 36.00 91 LYS A CA 1
ATOM 718 C C . LYS A 1 91 ? -22.720 -1.690 28.697 1.00 36.00 91 LYS A C 1
ATOM 720 O O . LYS A 1 91 ? -22.626 -2.937 28.624 1.00 36.00 91 LYS A O 1
#

Radius of gyration: 15.29 Å; chains: 1; bounding box: 34×31×46 Å

Sequence (91 aa):
MSPKHSALDILLTLTYKGSSAVIIVLKEPDPEIEIIYRNEIRENLGSGIPTRVLSVALPLDEYKKNEIYHVFDEIVEEILEMKGKTPKKGK

Secondary structure (DSSP, 8-state):
--TTHHHHTTS--EEETTEEEEEEEESS--HHHHHHHHHHHHHHH-TTS-EEEEE--SS--HHHHHHHHHHHHHHHHHHHHHHHTS-----

Foldseek 3Di:
DDPVVVPVVPDDQPDDPPATAEEAEAQDDDPVVVVVVLVVCCVPVNPLHHYYYHHDHPPDDPVSVVVVVVVVVVNVVSRVVVVVPDPPPDD

pLDDT: mean 71.47, std 18.1, range [31.47, 87.75]